Protein AF-A0A2V7NHZ0-F1 (afdb_monomer)

Nearest PDB structures (foldseek):
  8zx1-assembly1_B  TM=6.378E-01  e=4.940E-01  Escherichia coli
  3puy-assembly1_F  TM=7.159E-01  e=7.289E-01  Escherichia coli K-12

Radius of gyration: 28.15 Å; Cα contacts (8 Å, |Δi|>4): 51; chains: 1; bounding box: 55×54×92 Å

Mean predicted aligned error: 10.29 Å

Sequence (148 aa):
ADRAAPDYWLMPHRDVRRILPRLSLTLLLAWLVLYPILV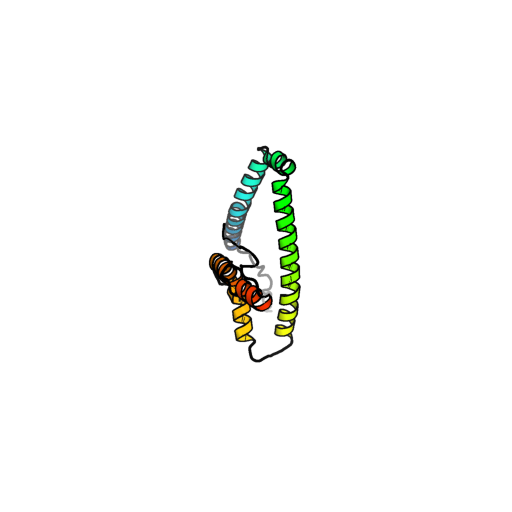AVADAARGDALGTFVSRTGEWAALWASVWVSLASVVLAAAIGVPLALLFEWLDFPGRKTLGSLVALPAVLPPFVGVIAFLFLYGESGFVARAVQAVFGLNRAPWRLQGA

Structure (mmCIF, N/CA/C/O backbone):
data_AF-A0A2V7NHZ0-F1
#
_entry.id   AF-A0A2V7NHZ0-F1
#
loop_
_atom_site.group_PDB
_atom_site.id
_atom_site.type_symbol
_atom_site.label_atom_id
_atom_site.label_alt_id
_atom_site.label_comp_id
_atom_site.label_asym_id
_atom_site.label_entity_id
_atom_site.label_seq_id
_atom_site.pdbx_PDB_ins_code
_atom_site.Cartn_x
_atom_site.Cartn_y
_atom_site.Cartn_z
_atom_site.occupancy
_atom_site.B_iso_or_equiv
_atom_site.auth_seq_id
_atom_site.auth_comp_id
_atom_site.auth_asym_id
_atom_site.auth_atom_id
_atom_site.pdbx_PDB_model_num
AT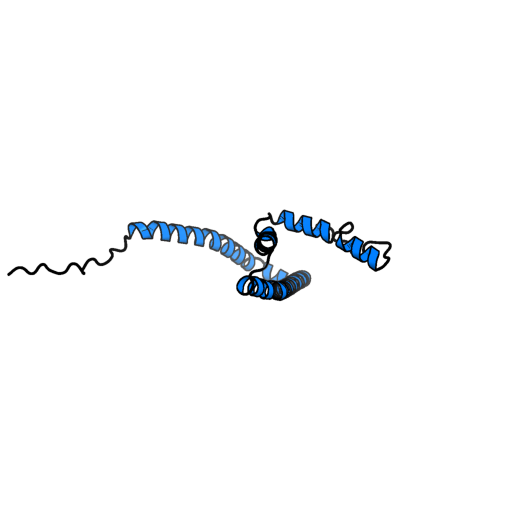OM 1 N N . ALA A 1 1 ? -31.938 32.971 -57.742 1.00 51.19 1 ALA A N 1
ATOM 2 C CA . ALA A 1 1 ? -31.276 31.656 -57.713 1.00 51.19 1 ALA A CA 1
ATOM 3 C C . ALA A 1 1 ? -30.079 31.797 -56.795 1.00 51.19 1 ALA A C 1
ATOM 5 O O . ALA A 1 1 ? -29.013 32.184 -57.242 1.00 51.19 1 ALA A O 1
ATOM 6 N N . ASP A 1 2 ? -30.321 31.613 -55.503 1.00 59.66 2 ASP A N 1
ATOM 7 C CA . ASP A 1 2 ? -29.324 31.774 -54.454 1.00 59.66 2 ASP A CA 1
ATOM 8 C C . ASP A 1 2 ? -29.420 30.520 -53.585 1.00 59.66 2 ASP A C 1
ATOM 10 O O . ASP A 1 2 ? -30.450 30.259 -52.961 1.00 59.66 2 ASP A O 1
ATOM 14 N N . ARG A 1 3 ? -28.420 29.647 -53.690 1.00 60.03 3 ARG A N 1
ATOM 15 C CA . ARG A 1 3 ? -28.269 28.472 -52.832 1.00 60.03 3 ARG A CA 1
ATOM 16 C C . ARG A 1 3 ? -26.802 28.393 -52.446 1.00 60.03 3 ARG A C 1
ATOM 18 O O . ARG A 1 3 ? -26.002 27.771 -53.140 1.00 60.03 3 ARG A O 1
ATOM 25 N N . ALA A 1 4 ? -26.486 29.070 -51.346 1.00 63.28 4 ALA A N 1
ATOM 26 C CA . ALA A 1 4 ? -25.259 28.884 -50.591 1.00 63.28 4 ALA A CA 1
ATOM 27 C C . ALA A 1 4 ? -25.046 27.386 -50.314 1.00 63.28 4 ALA A C 1
ATOM 29 O O . ALA A 1 4 ? -25.970 26.677 -49.900 1.00 63.28 4 ALA A O 1
ATOM 30 N N . ALA A 1 5 ? -23.843 26.898 -50.611 1.00 66.75 5 ALA A N 1
ATOM 31 C CA . ALA A 1 5 ? -23.453 25.521 -50.345 1.00 66.75 5 ALA A CA 1
ATOM 32 C C . ALA A 1 5 ? -23.341 25.289 -48.822 1.00 66.75 5 ALA A C 1
ATOM 34 O O . ALA A 1 5 ? -22.951 26.213 -48.112 1.00 66.75 5 ALA A O 1
ATOM 35 N N . PRO A 1 6 ? -23.679 24.099 -48.292 1.00 62.41 6 PRO A N 1
ATOM 36 C CA . PRO A 1 6 ? -23.777 23.906 -46.849 1.00 62.41 6 PRO A CA 1
ATOM 37 C C . PRO A 1 6 ? -22.408 23.588 -46.217 1.00 62.41 6 PRO A C 1
ATOM 39 O O . PRO A 1 6 ? -21.717 22.660 -46.642 1.00 62.41 6 PRO A O 1
ATOM 42 N N . ASP A 1 7 ? -22.063 24.323 -45.158 1.00 65.69 7 ASP A N 1
ATOM 43 C CA . ASP A 1 7 ? -20.788 24.291 -44.418 1.00 65.69 7 ASP A CA 1
ATOM 44 C C . ASP A 1 7 ? -20.597 23.055 -43.502 1.00 65.69 7 ASP A C 1
ATOM 46 O O . ASP A 1 7 ? -20.244 23.182 -42.331 1.00 65.69 7 ASP A O 1
ATOM 50 N N . TYR A 1 8 ? -20.814 21.827 -43.989 1.00 67.25 8 TYR A N 1
ATOM 51 C CA . TYR A 1 8 ? -20.533 20.601 -43.205 1.00 67.25 8 TYR A CA 1
ATOM 52 C C . TYR A 1 8 ? -19.179 19.941 -43.527 1.00 67.25 8 TYR A C 1
ATOM 54 O O . TYR A 1 8 ? -18.826 18.932 -42.921 1.00 67.25 8 TYR A O 1
ATOM 62 N N . TRP A 1 9 ? -18.394 20.501 -44.454 1.00 58.06 9 TRP A N 1
ATOM 63 C CA . TRP A 1 9 ? -17.092 19.955 -44.876 1.00 58.06 9 TRP A CA 1
ATOM 64 C C . TRP A 1 9 ? -15.893 20.412 -44.033 1.00 58.06 9 TRP A C 1
ATOM 66 O O . TRP A 1 9 ? -14.744 20.195 -44.419 1.00 58.06 9 TRP A O 1
ATOM 76 N N . LEU A 1 10 ? -16.122 20.987 -42.851 1.00 62.09 10 LEU A N 1
ATOM 77 C CA . LEU A 1 10 ? -15.061 21.207 -41.869 1.00 62.09 10 LEU A CA 1
ATOM 78 C C . LEU A 1 10 ? -14.714 19.872 -41.197 1.00 62.09 10 LEU A C 1
ATOM 80 O O . LEU A 1 10 ? -15.077 19.606 -40.052 1.00 62.09 10 LEU A O 1
ATOM 84 N N . MET A 1 11 ? -14.008 19.003 -41.927 1.00 63.44 11 MET A N 1
ATOM 85 C CA . MET A 1 11 ? -13.299 17.890 -41.307 1.00 63.44 11 MET A CA 1
ATOM 86 C C . MET A 1 11 ? -12.382 18.468 -40.221 1.00 63.44 11 MET A C 1
ATOM 88 O O . MET A 1 11 ? -11.645 19.417 -40.496 1.00 63.44 11 MET A O 1
ATOM 92 N N . PRO A 1 12 ? -12.385 17.924 -38.993 1.00 62.84 12 PRO A N 1
ATOM 93 C CA . PRO A 1 12 ? -11.465 18.370 -37.967 1.00 62.84 12 PRO A CA 1
ATOM 94 C C . PRO A 1 12 ? -10.056 18.013 -38.439 1.00 62.84 12 PRO A C 1
ATOM 96 O O . PRO A 1 12 ? -9.641 16.854 -38.367 1.00 62.84 12 PRO A O 1
ATOM 99 N N . HIS A 1 13 ? -9.318 19.000 -38.949 1.00 62.31 13 HIS A N 1
ATOM 100 C CA . HIS A 1 13 ? -7.885 18.879 -39.147 1.00 62.31 13 HIS A CA 1
ATOM 101 C C . HIS A 1 13 ? -7.296 18.550 -37.777 1.00 62.31 13 HIS A C 1
ATOM 103 O O . HIS A 1 13 ? -7.193 19.405 -36.900 1.00 62.31 13 HIS A O 1
ATOM 109 N N . ARG A 1 14 ? -6.998 17.267 -37.542 1.00 63.69 14 ARG A N 1
ATOM 110 C CA . ARG A 1 14 ? -6.273 16.836 -36.351 1.00 63.69 14 ARG A CA 1
ATOM 111 C C . ARG A 1 14 ? -4.936 17.555 -36.402 1.00 63.69 14 ARG A C 1
ATOM 113 O O . ARG A 1 14 ? -4.067 17.161 -37.172 1.00 63.69 14 ARG A O 1
ATOM 120 N N . ASP A 1 15 ? -4.809 18.628 -35.628 1.00 68.12 15 ASP A N 1
ATOM 121 C CA . ASP A 1 15 ? -3.599 19.432 -35.514 1.00 68.12 15 ASP A CA 1
ATOM 122 C C . ASP A 1 15 ? -2.424 18.524 -35.122 1.00 68.12 15 ASP A C 1
ATOM 124 O O . ASP A 1 15 ? -2.169 18.279 -33.941 1.00 68.12 15 ASP A O 1
ATOM 128 N N . VAL A 1 16 ? -1.687 18.018 -36.115 1.00 66.75 16 VAL A N 1
ATOM 129 C CA . VAL A 1 16 ? -0.516 17.137 -35.943 1.00 66.75 16 VAL A CA 1
ATOM 130 C C . VAL A 1 16 ? 0.498 17.775 -34.985 1.00 66.75 16 VAL A C 1
ATOM 132 O O . VAL A 1 16 ? 1.103 17.105 -34.149 1.00 66.75 16 VAL A O 1
ATOM 135 N N . ARG A 1 17 ? 0.580 19.110 -35.009 1.00 70.00 17 ARG A N 1
ATOM 136 C CA . ARG A 1 17 ? 1.405 19.941 -34.126 1.00 70.00 17 ARG A CA 1
ATOM 137 C C . ARG A 1 17 ? 1.025 19.857 -32.637 1.00 70.00 17 ARG A C 1
ATOM 139 O O . ARG A 1 17 ? 1.881 20.087 -31.791 1.00 70.00 17 ARG A O 1
ATOM 146 N N . ARG A 1 18 ? -0.221 19.501 -32.293 1.00 72.50 18 ARG A N 1
ATOM 147 C CA . ARG A 1 18 ? -0.672 19.263 -30.903 1.00 72.50 18 ARG A CA 1
ATOM 148 C C . ARG A 1 18 ? -0.480 17.813 -30.450 1.00 72.50 18 ARG A C 1
ATOM 150 O O . ARG A 1 18 ? -0.453 17.552 -29.249 1.00 72.50 18 ARG A O 1
ATOM 157 N N . ILE A 1 19 ? -0.343 16.875 -31.387 1.00 78.88 19 ILE A N 1
ATOM 158 C CA . ILE A 1 19 ? -0.158 15.442 -31.108 1.00 78.88 19 ILE A CA 1
ATOM 159 C C . ILE A 1 19 ? 1.320 15.132 -30.835 1.00 78.88 19 ILE A C 1
ATOM 161 O O . ILE A 1 19 ? 1.626 14.348 -29.940 1.00 78.88 19 ILE A O 1
ATOM 165 N N . LEU A 1 20 ? 2.232 15.811 -31.536 1.00 84.44 20 LEU A N 1
ATOM 166 C CA . LEU A 1 20 ? 3.679 15.641 -31.394 1.00 84.44 20 LEU A CA 1
ATOM 167 C C . LEU A 1 20 ? 4.207 15.771 -29.945 1.00 84.44 20 LEU A C 1
ATOM 169 O O . LEU A 1 20 ? 4.893 14.850 -29.504 1.00 84.44 20 LEU A O 1
ATOM 173 N N . PRO A 1 21 ? 3.870 16.825 -29.166 1.00 88.31 21 PRO A N 1
ATOM 174 C CA . PRO A 1 21 ? 4.350 16.951 -27.786 1.00 88.31 21 PRO A CA 1
ATOM 175 C C . PRO A 1 21 ? 3.726 15.924 -26.831 1.00 88.31 21 PRO A C 1
ATOM 177 O O . PRO A 1 21 ? 4.330 15.556 -25.829 1.00 88.31 21 PRO A O 1
ATOM 180 N N . ARG A 1 22 ? 2.509 15.448 -27.124 1.00 88.56 22 ARG A N 1
ATOM 181 C CA . ARG A 1 22 ? 1.853 14.408 -26.319 1.00 88.56 22 ARG A CA 1
ATOM 182 C C . ARG A 1 22 ? 2.531 13.064 -26.534 1.00 88.56 22 ARG A C 1
ATOM 184 O O . ARG A 1 22 ? 2.830 12.385 -25.562 1.00 88.56 22 ARG A O 1
ATOM 191 N N . LEU A 1 23 ? 2.817 12.723 -27.791 1.00 91.38 23 LEU A N 1
ATOM 192 C CA . LEU A 1 23 ? 3.530 11.498 -28.143 1.00 91.38 23 LEU A CA 1
ATOM 193 C C . LEU A 1 23 ? 4.943 11.481 -27.562 1.00 91.38 23 LEU A C 1
ATOM 195 O O . LEU A 1 23 ? 5.331 10.485 -26.952 1.00 91.38 23 LEU A O 1
ATOM 199 N N . SER A 1 24 ? 5.690 12.581 -27.691 1.00 91.94 24 SER A N 1
ATOM 200 C CA . SER A 1 24 ? 7.035 12.670 -27.118 1.00 91.94 24 SER A CA 1
ATOM 201 C C . SER A 1 24 ? 7.015 12.544 -25.596 1.00 91.94 24 SER A C 1
ATOM 203 O O . SER A 1 24 ? 7.813 11.787 -25.050 1.00 91.94 24 SER A O 1
ATOM 205 N N . LEU A 1 25 ? 6.065 13.194 -24.912 1.00 93.81 25 LEU A N 1
ATOM 206 C CA . LEU A 1 25 ? 5.888 13.047 -23.468 1.00 93.81 25 LEU A CA 1
ATOM 207 C C . LEU A 1 25 ? 5.543 11.602 -23.083 1.00 93.81 25 LEU A C 1
ATOM 209 O O . LEU A 1 25 ? 6.147 11.062 -22.162 1.00 93.81 25 LEU A O 1
ATOM 213 N N . THR A 1 26 ? 4.617 10.947 -23.790 1.00 94.25 26 THR A N 1
ATOM 214 C CA . THR A 1 26 ? 4.268 9.546 -23.501 1.00 94.25 26 THR A CA 1
ATOM 215 C C . THR A 1 26 ? 5.435 8.593 -23.735 1.00 94.25 26 THR A C 1
ATOM 217 O O . THR A 1 26 ? 5.640 7.691 -22.930 1.00 94.25 26 THR A O 1
ATOM 220 N N . LEU A 1 27 ? 6.230 8.808 -24.786 1.00 95.75 27 LEU A N 1
ATOM 221 C CA . LEU A 1 27 ? 7.429 8.017 -25.068 1.00 95.75 27 LEU A CA 1
ATOM 222 C C . LEU A 1 27 ? 8.505 8.240 -24.008 1.00 95.75 27 LEU A C 1
ATOM 224 O O . LEU A 1 27 ? 9.130 7.278 -23.579 1.00 95.75 27 LEU A O 1
ATOM 228 N N . LEU A 1 28 ? 8.687 9.480 -23.550 1.00 96.12 28 LEU A N 1
ATOM 229 C CA . LEU A 1 28 ? 9.619 9.809 -22.476 1.00 96.12 28 LEU A CA 1
ATOM 230 C C . LEU A 1 28 ? 9.210 9.139 -21.159 1.00 96.12 28 LEU A C 1
ATOM 232 O O . LEU A 1 28 ? 10.051 8.531 -20.507 1.00 96.12 28 LEU A O 1
ATOM 236 N N . LEU A 1 29 ? 7.928 9.214 -20.785 1.00 96.12 29 LEU A N 1
ATOM 237 C CA . LEU A 1 29 ? 7.401 8.562 -19.580 1.00 96.12 29 LEU A CA 1
ATOM 238 C C . LEU A 1 29 ? 7.508 7.038 -19.674 1.00 96.12 29 LEU A C 1
ATOM 240 O O . LEU A 1 29 ? 7.943 6.392 -18.724 1.00 96.12 29 LEU A O 1
ATOM 244 N N . ALA A 1 30 ? 7.152 6.468 -20.827 1.00 96.44 30 ALA A N 1
ATOM 245 C CA . ALA A 1 30 ? 7.296 5.041 -21.070 1.00 96.44 30 ALA A CA 1
ATOM 246 C C . ALA A 1 30 ? 8.765 4.622 -20.974 1.00 96.44 30 ALA A C 1
ATOM 248 O O . ALA A 1 30 ? 9.072 3.676 -20.263 1.00 96.44 30 ALA A O 1
ATOM 249 N N . TRP A 1 31 ? 9.682 5.346 -21.616 1.00 96.88 31 TRP A N 1
ATOM 250 C CA . TRP A 1 31 ? 11.113 5.070 -21.532 1.00 96.88 31 TRP A CA 1
ATOM 251 C C . TRP A 1 31 ? 11.631 5.165 -20.092 1.00 96.88 31 TRP A C 1
ATOM 253 O O . TRP A 1 31 ? 12.327 4.258 -19.649 1.00 96.88 31 TRP A O 1
ATOM 263 N N . LEU A 1 32 ? 11.232 6.193 -19.337 1.00 96.88 32 LEU A N 1
ATOM 264 C CA . LEU A 1 32 ? 11.636 6.386 -17.942 1.00 96.88 32 LEU A CA 1
ATOM 265 C C . LEU A 1 32 ? 11.231 5.209 -17.041 1.00 96.88 32 LEU A C 1
ATOM 267 O O . LEU A 1 32 ? 11.982 4.848 -16.139 1.00 96.88 32 LEU A O 1
ATOM 271 N N . VAL A 1 33 ? 10.062 4.607 -17.283 1.00 96.56 33 VAL A N 1
ATOM 272 C CA . VAL A 1 33 ? 9.563 3.458 -16.509 1.00 96.56 33 VAL A CA 1
ATOM 273 C C . VAL A 1 33 ? 10.117 2.135 -17.038 1.00 96.56 33 VAL A C 1
ATOM 275 O O . VAL A 1 33 ? 10.571 1.301 -16.260 1.00 96.56 33 VAL A O 1
ATOM 278 N N . LEU A 1 34 ? 10.101 1.923 -18.355 1.00 96.75 34 LEU A N 1
ATOM 279 C CA . LEU A 1 34 ? 10.493 0.651 -18.962 1.00 96.75 34 LEU A CA 1
ATOM 280 C C . LEU A 1 34 ? 12.005 0.435 -18.912 1.00 96.75 34 LEU A C 1
ATOM 282 O O . LEU A 1 34 ? 12.433 -0.693 -18.699 1.00 96.75 34 LEU A O 1
ATOM 286 N N . TYR A 1 35 ? 12.819 1.478 -19.090 1.00 96.06 35 TYR A N 1
ATOM 287 C CA . TYR A 1 35 ? 14.277 1.351 -19.092 1.00 96.06 35 TYR A CA 1
ATOM 288 C C . TYR A 1 35 ? 14.833 0.686 -17.817 1.00 96.06 35 TYR A C 1
ATOM 290 O O . TYR A 1 35 ? 15.505 -0.338 -17.954 1.00 96.06 35 TYR A O 1
ATOM 298 N N . PRO A 1 36 ? 14.547 1.162 -16.585 1.00 96.69 36 PRO A N 1
ATOM 299 C CA . PRO A 1 36 ? 15.062 0.520 -15.375 1.00 96.69 36 PRO A CA 1
ATOM 300 C C . PRO A 1 36 ? 14.513 -0.898 -15.176 1.00 96.69 36 PRO A C 1
ATOM 302 O O . PRO A 1 36 ? 15.249 -1.765 -14.711 1.00 96.69 36 PRO A O 1
ATOM 305 N N . ILE A 1 37 ? 13.261 -1.166 -15.571 1.00 95.56 37 ILE A N 1
ATOM 306 C CA . ILE A 1 37 ? 12.675 -2.515 -15.511 1.00 95.56 37 ILE A CA 1
ATOM 307 C C . ILE A 1 37 ? 13.439 -3.463 -16.440 1.00 95.56 37 ILE A C 1
ATOM 309 O O . ILE A 1 37 ? 13.823 -4.554 -16.027 1.00 95.56 37 ILE A O 1
ATOM 313 N N . LEU A 1 38 ? 13.702 -3.042 -17.679 1.00 96.00 38 LEU A N 1
ATOM 314 C CA . LEU A 1 38 ? 14.456 -3.836 -18.648 1.00 96.00 38 LEU A CA 1
ATOM 315 C C . LEU A 1 38 ? 15.892 -4.076 -18.183 1.00 96.00 38 LEU A C 1
ATOM 317 O O . LEU A 1 38 ? 16.389 -5.189 -18.328 1.00 96.00 38 LEU A O 1
ATOM 321 N N . VAL A 1 39 ? 16.546 -3.069 -17.594 1.00 94.38 39 VAL A N 1
ATOM 322 C CA . VAL A 1 39 ? 17.886 -3.222 -17.011 1.00 94.38 39 VAL A CA 1
ATOM 323 C C . VAL A 1 39 ? 17.866 -4.235 -15.867 1.00 94.38 39 VAL A C 1
ATOM 325 O O . VAL A 1 39 ? 18.687 -5.146 -15.878 1.00 94.38 39 VAL A O 1
ATOM 328 N N . ALA A 1 40 ? 16.913 -4.136 -14.936 1.00 92.56 40 ALA A N 1
ATOM 329 C CA . ALA A 1 40 ? 16.786 -5.066 -13.813 1.00 92.56 40 ALA A CA 1
ATOM 330 C C . ALA A 1 40 ? 16.527 -6.510 -14.276 1.00 92.56 40 ALA A C 1
ATOM 332 O O . ALA A 1 40 ? 17.157 -7.443 -13.784 1.00 92.56 40 ALA A O 1
ATOM 333 N N . VAL A 1 41 ? 15.650 -6.705 -15.266 1.00 91.94 41 VAL A N 1
ATOM 334 C CA . VAL A 1 41 ? 15.374 -8.030 -15.846 1.00 91.94 41 VAL A CA 1
ATOM 335 C C . VAL A 1 41 ? 16.595 -8.574 -16.588 1.00 91.94 41 VAL A C 1
ATOM 337 O O . VAL A 1 41 ? 16.936 -9.744 -16.440 1.00 91.94 41 VAL A O 1
ATOM 340 N N . ALA A 1 42 ? 17.280 -7.739 -17.371 1.00 92.62 42 ALA A N 1
ATOM 341 C CA . ALA A 1 42 ? 18.476 -8.147 -18.099 1.00 92.62 42 ALA A CA 1
ATOM 342 C C . ALA A 1 42 ? 19.654 -8.460 -17.167 1.00 92.62 42 ALA A C 1
ATOM 344 O O . ALA A 1 42 ? 20.508 -9.266 -17.531 1.00 92.62 42 ALA A O 1
ATOM 345 N N . ASP A 1 43 ? 19.739 -7.808 -16.008 1.00 89.94 43 ASP A N 1
ATOM 346 C CA . ASP A 1 43 ? 20.723 -8.109 -14.968 1.00 89.94 43 ASP A CA 1
ATOM 347 C C . ASP A 1 43 ? 20.395 -9.440 -14.278 1.00 89.94 43 ASP A C 1
ATOM 349 O O . ASP A 1 43 ? 21.234 -10.338 -14.229 1.00 89.94 43 ASP A O 1
ATOM 353 N N . ALA A 1 44 ? 19.129 -9.637 -13.892 1.00 88.19 44 ALA A N 1
ATOM 354 C CA . ALA A 1 44 ? 18.650 -10.889 -13.310 1.00 88.19 44 ALA A CA 1
ATOM 355 C C . ALA A 1 44 ? 18.819 -12.102 -14.245 1.00 88.19 44 ALA A C 1
ATOM 357 O O . ALA A 1 44 ? 19.089 -13.201 -13.770 1.00 88.19 44 ALA A O 1
ATOM 358 N N . ALA A 1 45 ? 18.670 -11.909 -15.562 1.00 87.00 45 ALA A N 1
ATOM 359 C CA . ALA A 1 45 ? 18.827 -12.961 -16.567 1.00 87.00 45 ALA A CA 1
ATOM 360 C C . ALA A 1 45 ? 20.290 -13.254 -16.945 1.00 87.00 45 ALA A C 1
ATOM 362 O O . ALA A 1 45 ? 20.587 -14.353 -17.410 1.00 87.00 45 ALA A O 1
ATOM 363 N N . ARG A 1 46 ? 21.194 -12.273 -16.805 1.00 85.44 46 ARG A N 1
ATOM 364 C CA . ARG A 1 46 ? 22.636 -12.452 -17.064 1.00 85.44 46 ARG A CA 1
ATOM 365 C C . ARG A 1 46 ? 23.386 -12.987 -15.846 1.00 85.44 46 ARG A C 1
ATOM 367 O O . ARG A 1 46 ? 24.393 -13.667 -16.024 1.00 85.44 46 ARG A O 1
ATOM 374 N N . GLY A 1 47 ? 22.932 -12.660 -14.638 1.00 80.12 47 GLY A N 1
ATOM 375 C CA . GLY A 1 47 ? 23.439 -13.232 -13.394 1.00 80.12 47 GLY A CA 1
ATOM 376 C C . GLY A 1 47 ? 22.813 -14.589 -13.062 1.00 80.12 47 GLY A C 1
ATOM 377 O O . GLY A 1 47 ? 21.915 -15.067 -13.748 1.00 80.12 47 GLY A O 1
ATOM 378 N N . ASP A 1 48 ? 23.246 -15.187 -11.951 1.00 84.19 48 ASP A N 1
ATOM 379 C CA . ASP A 1 48 ? 22.647 -16.414 -11.396 1.00 84.19 48 ASP A CA 1
ATOM 380 C C . ASP A 1 48 ? 21.489 -16.113 -10.421 1.00 84.19 48 ASP A C 1
ATOM 382 O O . ASP A 1 48 ? 21.153 -16.914 -9.554 1.00 84.19 48 ASP A O 1
ATOM 386 N N . ALA A 1 49 ? 20.865 -14.933 -10.536 1.00 84.00 49 ALA A N 1
ATOM 387 C CA . ALA A 1 49 ? 19.849 -14.457 -9.594 1.00 84.00 49 ALA A CA 1
ATOM 388 C C . ALA A 1 49 ? 18.650 -15.419 -9.489 1.00 84.00 49 ALA A C 1
ATOM 390 O O . ALA A 1 49 ? 18.128 -15.665 -8.402 1.00 84.00 49 ALA A O 1
ATOM 391 N N . LEU A 1 50 ? 18.238 -16.004 -10.619 1.00 81.12 50 LEU A N 1
ATOM 392 C CA . LEU A 1 50 ? 17.160 -16.994 -10.667 1.00 81.12 50 LEU A CA 1
ATOM 393 C C . LEU A 1 50 ? 17.569 -18.320 -10.009 1.00 81.12 50 LEU A C 1
ATOM 395 O O . LEU A 1 50 ? 16.777 -18.898 -9.266 1.00 81.12 50 LEU A O 1
ATOM 399 N N . GLY A 1 51 ? 18.802 -18.784 -10.237 1.00 82.88 51 GLY A N 1
ATOM 400 C CA . GLY A 1 51 ? 19.334 -19.993 -9.606 1.00 82.88 51 GLY A CA 1
ATOM 401 C C . GLY A 1 51 ? 19.468 -19.832 -8.092 1.00 82.88 51 GLY A C 1
ATOM 402 O O . GLY A 1 51 ? 19.047 -20.706 -7.325 1.00 82.88 51 GLY A O 1
ATOM 403 N N . THR A 1 52 ? 19.952 -18.672 -7.639 1.00 84.38 52 THR A N 1
ATOM 404 C CA . THR A 1 52 ? 20.017 -18.329 -6.214 1.00 84.38 52 THR A CA 1
ATOM 405 C C . THR A 1 52 ? 18.630 -18.217 -5.587 1.00 84.38 52 THR A C 1
ATOM 407 O O . THR A 1 52 ? 18.425 -18.748 -4.499 1.00 84.38 52 THR A O 1
ATOM 410 N N . PHE A 1 53 ? 17.650 -17.636 -6.287 1.00 84.31 53 PHE A N 1
ATOM 411 C CA . PHE A 1 53 ? 16.281 -17.513 -5.778 1.00 84.31 53 PHE A CA 1
ATOM 412 C C . PHE A 1 53 ? 15.607 -18.869 -5.583 1.00 84.31 53 PHE A C 1
ATOM 414 O O . PHE A 1 53 ? 15.006 -19.145 -4.544 1.00 84.31 53 PHE A O 1
ATOM 421 N N . VAL A 1 54 ? 15.742 -19.760 -6.567 1.00 86.56 54 VAL A N 1
ATOM 422 C CA . VAL A 1 54 ? 15.134 -21.095 -6.505 1.00 86.56 54 VAL A CA 1
ATOM 423 C C . VAL A 1 54 ? 15.785 -21.959 -5.425 1.00 86.56 54 VAL A C 1
ATOM 425 O O . VAL A 1 54 ? 15.086 -22.707 -4.743 1.00 86.56 54 VAL A O 1
ATOM 428 N N . SER A 1 55 ? 17.103 -21.853 -5.244 1.00 87.75 55 SER A N 1
ATOM 429 C CA . SER A 1 55 ? 17.848 -22.672 -4.279 1.00 87.75 55 SER A CA 1
ATOM 430 C C . SER A 1 55 ? 17.738 -22.181 -2.831 1.00 87.75 55 SER A C 1
ATOM 432 O O . SER A 1 55 ? 17.939 -22.966 -1.900 1.00 87.75 55 SER A O 1
ATOM 434 N N . ARG A 1 56 ? 17.398 -20.906 -2.604 1.00 87.81 56 ARG A N 1
ATOM 435 C CA . ARG A 1 56 ? 17.388 -20.305 -1.268 1.00 87.81 56 ARG A CA 1
ATOM 436 C C . ARG A 1 56 ? 15.999 -20.343 -0.635 1.00 87.81 56 ARG A C 1
ATOM 438 O O . ARG A 1 56 ? 15.119 -19.537 -0.921 1.00 87.81 56 ARG A O 1
ATOM 445 N N . THR A 1 57 ? 15.822 -21.239 0.331 1.00 84.00 57 THR A N 1
ATOM 446 C CA . THR A 1 57 ? 14.565 -21.411 1.088 1.00 84.00 57 THR A CA 1
ATOM 447 C C . THR A 1 57 ? 14.075 -20.140 1.793 1.00 84.00 57 THR A C 1
ATOM 449 O O . THR A 1 57 ? 12.869 -19.950 1.943 1.00 84.00 57 THR A O 1
ATOM 452 N N . GLY A 1 58 ? 14.983 -19.241 2.191 1.00 87.25 58 GLY A N 1
ATOM 453 C CA . GLY A 1 58 ? 14.622 -17.954 2.795 1.00 87.25 58 GLY A CA 1
ATOM 454 C C . GLY A 1 58 ? 13.850 -17.019 1.854 1.00 87.25 58 GLY A C 1
ATOM 455 O O . GLY A 1 58 ? 12.970 -16.290 2.307 1.00 87.25 58 GLY A O 1
ATOM 456 N N . GLU A 1 59 ? 14.122 -17.071 0.549 1.00 89.50 59 GLU A N 1
ATOM 457 C CA . GLU A 1 59 ? 13.464 -16.214 -0.448 1.00 89.50 59 GLU A CA 1
ATOM 458 C C . GLU A 1 59 ? 12.028 -16.681 -0.704 1.00 89.50 59 GLU A C 1
ATOM 460 O O . GLU A 1 59 ? 11.102 -15.871 -0.753 1.00 89.50 59 GLU A O 1
ATOM 465 N N . TRP A 1 60 ? 11.811 -17.998 -0.707 1.00 91.81 60 TRP A N 1
ATOM 466 C CA . TRP A 1 60 ? 10.476 -18.598 -0.726 1.00 91.81 60 TRP A CA 1
ATOM 467 C C . TRP A 1 60 ? 9.649 -18.259 0.512 1.00 91.81 60 TRP A C 1
ATOM 469 O O . TRP A 1 60 ? 8.465 -17.945 0.389 1.00 91.81 60 TRP A O 1
ATOM 479 N N . ALA A 1 61 ? 10.258 -18.287 1.700 1.00 91.94 61 ALA A N 1
ATOM 480 C CA . ALA A 1 61 ? 9.570 -17.911 2.931 1.00 91.94 61 ALA A CA 1
ATOM 481 C C . ALA A 1 61 ? 9.121 -16.439 2.897 1.00 91.94 61 ALA A C 1
ATOM 483 O O . ALA A 1 61 ? 7.978 -16.133 3.241 1.00 91.94 61 ALA A O 1
ATOM 484 N N . ALA A 1 62 ? 9.985 -15.537 2.424 1.00 92.69 62 ALA A N 1
ATOM 485 C CA . ALA A 1 62 ? 9.661 -14.121 2.262 1.00 92.69 62 ALA A CA 1
ATOM 486 C C . ALA A 1 62 ? 8.582 -13.879 1.189 1.00 92.69 62 ALA A C 1
ATOM 488 O O . ALA A 1 62 ? 7.672 -13.071 1.401 1.00 92.69 62 ALA A O 1
ATOM 489 N N . LEU A 1 63 ? 8.647 -14.601 0.064 1.00 93.62 63 LEU A N 1
ATOM 490 C CA . LEU A 1 63 ? 7.638 -14.550 -0.995 1.00 93.62 63 LEU A CA 1
ATOM 491 C C . LEU A 1 63 ? 6.273 -14.988 -0.459 1.00 93.62 63 LEU A C 1
ATOM 493 O O . LEU A 1 63 ? 5.288 -14.269 -0.616 1.00 93.62 63 LEU A O 1
ATOM 497 N N . TRP A 1 64 ? 6.218 -16.139 0.214 1.00 95.38 64 TRP A N 1
ATOM 498 C CA 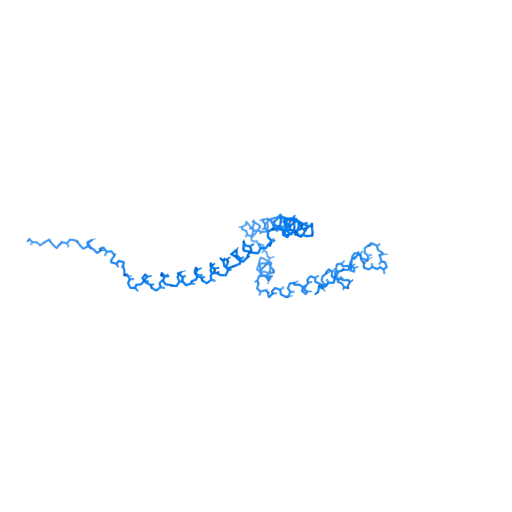. TRP A 1 64 ? 4.977 -16.664 0.771 1.00 95.38 64 TRP A CA 1
ATOM 499 C C . TRP A 1 64 ? 4.396 -15.746 1.845 1.00 95.38 64 TRP A C 1
ATOM 501 O O . TRP A 1 64 ? 3.199 -15.465 1.825 1.00 95.38 64 TRP A O 1
ATOM 511 N N . ALA A 1 65 ? 5.238 -15.215 2.737 1.00 95.06 65 ALA A N 1
ATOM 512 C CA . ALA A 1 65 ? 4.810 -14.239 3.732 1.00 95.06 65 ALA A CA 1
ATOM 513 C C . ALA A 1 65 ? 4.208 -12.991 3.068 1.00 95.06 65 ALA A C 1
ATOM 515 O O . ALA A 1 65 ? 3.151 -12.525 3.485 1.00 95.06 65 ALA A O 1
ATOM 516 N N . SER A 1 66 ? 4.827 -12.489 1.997 1.00 96.56 66 SER A N 1
ATOM 517 C CA . SER A 1 66 ? 4.350 -11.310 1.264 1.00 96.56 66 SER A CA 1
ATOM 518 C C . SER A 1 66 ? 3.018 -11.572 0.552 1.00 96.56 66 SER A C 1
ATOM 520 O O . SER A 1 66 ? 2.093 -10.766 0.659 1.00 96.56 66 SER A O 1
ATOM 522 N N . VAL A 1 67 ? 2.877 -12.722 -0.117 1.00 97.06 67 VAL A N 1
ATOM 523 C CA . VAL A 1 67 ? 1.616 -13.145 -0.752 1.00 97.06 67 VAL A CA 1
ATOM 524 C C . VAL A 1 67 ? 0.516 -13.281 0.298 1.00 97.06 67 VAL A C 1
ATOM 526 O O . VAL A 1 67 ? -0.550 -12.687 0.144 1.00 97.06 67 VAL A O 1
ATOM 529 N N . TRP A 1 68 ? 0.786 -13.983 1.398 1.00 97.69 68 TRP A N 1
ATOM 530 C CA . TRP A 1 68 ? -0.176 -14.177 2.477 1.00 97.69 68 TRP A CA 1
ATOM 531 C C . TRP A 1 68 ? -0.621 -12.854 3.108 1.00 97.69 68 TRP A C 1
ATOM 533 O O . TRP A 1 68 ? -1.819 -12.597 3.226 1.00 97.69 68 TRP A O 1
ATOM 543 N N . VAL A 1 69 ? 0.329 -11.985 3.465 1.00 96.94 69 VAL A N 1
ATOM 544 C CA . VAL A 1 69 ? 0.040 -10.672 4.059 1.00 96.94 69 VAL A CA 1
ATOM 545 C C . VAL A 1 69 ? -0.737 -9.791 3.086 1.00 96.94 69 VAL A C 1
ATOM 547 O O . VAL A 1 69 ? -1.682 -9.127 3.511 1.00 96.94 69 VAL A O 1
ATOM 550 N N . SER A 1 70 ? -0.402 -9.796 1.792 1.00 97.62 70 SER A N 1
ATOM 551 C CA . SER A 1 70 ? -1.136 -9.010 0.792 1.00 97.62 70 SER A CA 1
ATOM 552 C C . SER A 1 70 ? -2.583 -9.485 0.644 1.00 97.62 70 SER A C 1
ATOM 554 O O . SER A 1 70 ? -3.498 -8.664 0.684 1.00 97.62 70 SER A O 1
ATOM 556 N N . LEU A 1 71 ? -2.815 -10.801 0.577 1.00 98.06 71 LEU A N 1
ATOM 557 C CA . LEU A 1 71 ? -4.156 -11.369 0.463 1.00 98.06 71 LEU A CA 1
ATOM 558 C C . LEU A 1 71 ? -4.985 -11.087 1.719 1.00 98.06 71 LEU A C 1
ATOM 560 O O . LEU A 1 71 ? -6.108 -10.597 1.616 1.00 98.06 71 LEU A O 1
ATOM 564 N N . ALA A 1 72 ? -4.414 -11.331 2.902 1.00 97.75 72 ALA A N 1
ATOM 565 C CA . ALA A 1 72 ? -5.059 -11.016 4.171 1.00 97.75 72 ALA A CA 1
ATOM 566 C C . ALA A 1 72 ? -5.397 -9.521 4.272 1.00 97.75 72 ALA A C 1
ATOM 568 O O . ALA A 1 72 ? -6.504 -9.168 4.675 1.00 97.75 72 ALA A O 1
ATOM 569 N N . SER A 1 73 ? -4.487 -8.641 3.842 1.00 97.12 73 SER A N 1
ATOM 570 C CA . SER A 1 73 ? -4.716 -7.192 3.844 1.00 97.12 73 SER A CA 1
ATOM 571 C C . SER A 1 73 ? -5.855 -6.794 2.909 1.00 97.12 73 SER A C 1
ATOM 573 O O . SER A 1 73 ? -6.711 -6.016 3.314 1.00 97.12 73 SER A O 1
ATOM 575 N N . VAL A 1 74 ? -5.915 -7.346 1.692 1.00 97.69 74 VAL A N 1
ATOM 576 C CA . VAL A 1 74 ? -7.005 -7.072 0.739 1.00 97.69 74 VAL A CA 1
ATOM 577 C C . VAL A 1 74 ? -8.343 -7.553 1.290 1.00 97.69 74 VAL A C 1
ATOM 579 O O . VAL A 1 74 ? -9.320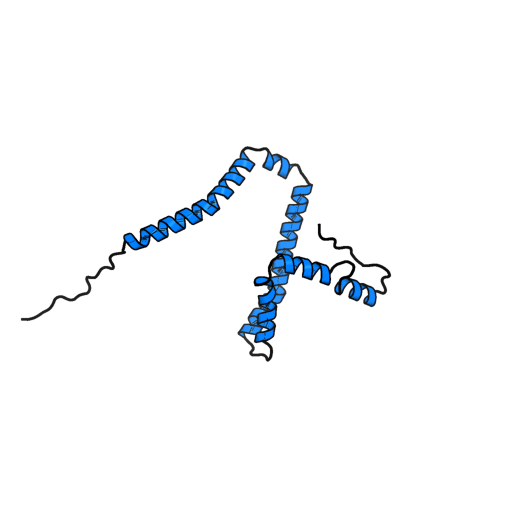 -6.811 1.235 1.00 97.69 74 VAL A O 1
ATOM 582 N N . VAL A 1 75 ? -8.396 -8.760 1.859 1.00 98.31 75 VAL A N 1
ATOM 583 C CA . VAL A 1 75 ? -9.628 -9.312 2.438 1.00 98.31 75 VAL A CA 1
ATOM 584 C C . VAL A 1 75 ? -10.107 -8.466 3.616 1.00 98.31 75 VAL A C 1
ATOM 586 O O . VAL A 1 75 ? -11.277 -8.097 3.654 1.00 98.31 75 VAL A O 1
ATOM 589 N N . LEU A 1 76 ? -9.221 -8.106 4.548 1.00 97.75 76 LEU A N 1
ATOM 590 C CA . LEU A 1 76 ? -9.571 -7.260 5.694 1.00 97.75 76 LEU A CA 1
ATOM 591 C C . LEU A 1 76 ? -9.979 -5.845 5.258 1.00 97.75 76 LEU A C 1
ATOM 593 O O . LEU A 1 76 ? -10.974 -5.311 5.747 1.00 97.75 76 LEU A O 1
ATOM 597 N N . ALA A 1 77 ? -9.254 -5.254 4.305 1.00 96.56 77 ALA A N 1
ATOM 598 C CA . ALA A 1 77 ? -9.585 -3.947 3.750 1.00 96.56 77 ALA A CA 1
ATOM 599 C C . ALA A 1 77 ? -10.938 -3.967 3.032 1.00 96.56 77 ALA A C 1
ATOM 601 O O . ALA A 1 77 ? -11.718 -3.039 3.205 1.00 96.56 77 ALA A O 1
ATOM 602 N N . ALA A 1 78 ? -11.255 -5.020 2.276 1.00 97.50 78 ALA A N 1
ATOM 603 C CA . ALA A 1 78 ? -12.556 -5.174 1.634 1.00 97.50 78 ALA A CA 1
ATOM 604 C C . ALA A 1 78 ? -13.670 -5.398 2.666 1.00 97.50 78 ALA A C 1
ATOM 606 O O . ALA A 1 78 ? -14.715 -4.757 2.584 1.00 97.50 78 ALA A O 1
ATOM 607 N N . ALA A 1 79 ? -13.432 -6.243 3.672 1.00 97.94 79 ALA A N 1
ATOM 608 C CA . ALA A 1 79 ? -14.398 -6.540 4.726 1.00 97.94 79 ALA A CA 1
ATOM 609 C C . ALA A 1 79 ? -14.808 -5.296 5.529 1.00 97.94 79 ALA A C 1
ATOM 611 O O . ALA A 1 79 ? -15.945 -5.219 5.976 1.00 97.94 79 ALA A O 1
ATOM 612 N N . ILE A 1 80 ? -13.911 -4.319 5.697 1.00 95.94 80 ILE A N 1
ATOM 613 C CA . ILE A 1 80 ? -14.203 -3.058 6.399 1.00 95.94 80 ILE A CA 1
ATOM 614 C C . ILE A 1 80 ? -14.623 -1.957 5.413 1.00 95.94 80 ILE A C 1
ATOM 616 O O . ILE A 1 80 ? -15.603 -1.247 5.632 1.00 95.94 80 ILE A O 1
ATOM 620 N N . GLY A 1 81 ? -13.887 -1.812 4.313 1.00 95.06 81 GLY A N 1
ATOM 621 C CA . GLY A 1 81 ? -14.030 -0.727 3.348 1.00 95.06 81 GLY A CA 1
ATOM 622 C C . GLY A 1 81 ? -15.270 -0.840 2.470 1.00 95.06 81 GLY A C 1
ATOM 623 O O . GLY A 1 81 ? -15.893 0.181 2.200 1.00 95.06 81 GLY A O 1
ATOM 624 N N . VAL A 1 82 ? -15.676 -2.048 2.062 1.00 96.31 82 VAL A N 1
ATOM 625 C CA . VAL A 1 82 ? -1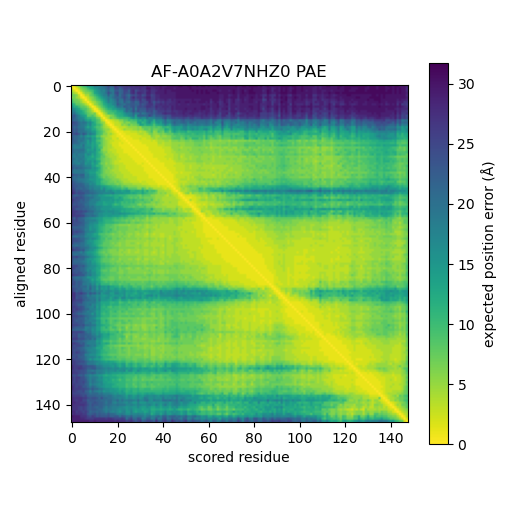6.889 -2.232 1.245 1.00 96.31 82 VAL A CA 1
ATOM 626 C C . VAL A 1 82 ? -18.146 -1.864 2.038 1.00 96.31 82 VAL A C 1
ATOM 628 O O . VAL A 1 82 ? -18.908 -1.033 1.544 1.00 96.31 82 VAL A O 1
ATOM 631 N N . PRO A 1 83 ? -18.368 -2.365 3.273 1.00 94.00 83 PRO A N 1
ATOM 632 C CA . PRO A 1 83 ? -19.495 -1.907 4.082 1.00 94.00 83 PRO A CA 1
ATOM 633 C C . PRO A 1 83 ? -19.464 -0.406 4.348 1.00 94.00 83 PRO A C 1
ATOM 635 O O . PRO A 1 83 ? -20.508 0.236 4.312 1.00 94.00 83 PRO A O 1
ATOM 638 N N . LEU A 1 84 ? -18.279 0.172 4.574 1.00 92.12 84 LEU A N 1
ATOM 639 C CA . LEU A 1 84 ? -18.151 1.608 4.793 1.00 92.12 84 LEU A CA 1
ATOM 640 C C . LEU A 1 84 ? -18.507 2.412 3.536 1.00 92.12 84 LEU A C 1
ATOM 642 O O . LEU A 1 84 ? -19.226 3.399 3.634 1.00 92.12 84 LEU A O 1
ATOM 646 N N . ALA A 1 85 ? -18.068 1.976 2.355 1.00 93.19 85 ALA A N 1
ATOM 647 C CA . ALA A 1 85 ? -18.425 2.604 1.087 1.00 93.19 85 ALA A CA 1
ATOM 648 C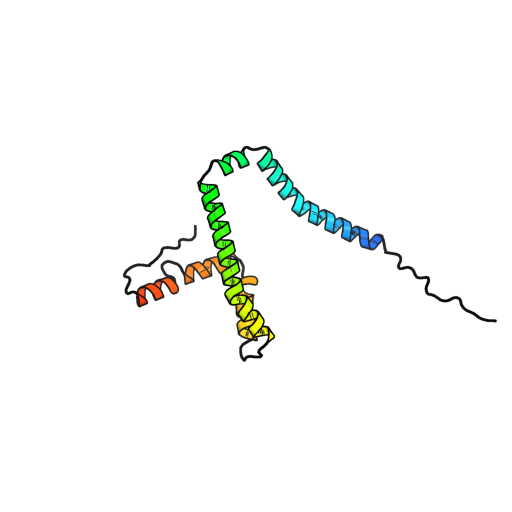 C . ALA A 1 85 ? -19.938 2.541 0.835 1.00 93.19 85 ALA A C 1
ATOM 650 O O . ALA A 1 85 ? -20.537 3.547 0.463 1.00 93.19 85 ALA A O 1
ATOM 651 N N . LEU A 1 86 ? -20.572 1.397 1.115 1.00 93.75 86 LEU A N 1
ATOM 652 C CA . LEU A 1 86 ? -22.027 1.258 1.040 1.00 93.75 86 LEU A CA 1
ATOM 653 C C . LEU A 1 86 ? -22.734 2.147 2.071 1.00 93.75 86 LEU A C 1
ATOM 655 O O . LEU A 1 86 ? -23.710 2.806 1.739 1.00 93.75 86 LEU A O 1
ATOM 659 N N . LEU A 1 87 ? -22.230 2.241 3.302 1.00 91.81 87 LEU A N 1
ATOM 660 C CA . LEU A 1 87 ? -22.802 3.126 4.317 1.00 91.81 87 LEU A CA 1
ATOM 661 C C . LEU A 1 87 ? -22.750 4.595 3.877 1.00 91.81 87 LEU A C 1
ATOM 663 O O . LEU A 1 87 ? -23.729 5.318 4.036 1.00 91.81 87 LEU A O 1
ATOM 667 N N . PHE A 1 88 ? -21.625 5.028 3.303 1.00 90.69 88 PHE A N 1
ATOM 668 C CA . PHE A 1 88 ? -21.480 6.374 2.752 1.00 90.69 88 PHE A CA 1
ATOM 669 C C . PHE A 1 88 ? -22.360 6.594 1.521 1.00 90.69 88 PHE A C 1
ATOM 671 O O . PHE A 1 88 ? -22.794 7.712 1.290 1.00 90.69 88 PHE A O 1
ATOM 678 N N . GLU A 1 89 ? -22.630 5.587 0.706 1.00 91.94 89 GLU A N 1
ATOM 679 C CA . GLU A 1 89 ? -23.481 5.794 -0.466 1.00 91.94 89 GLU A CA 1
ATOM 680 C C . GLU A 1 89 ? -24.975 5.828 -0.089 1.00 91.94 89 GLU A C 1
ATOM 682 O O . GLU A 1 89 ? -25.737 6.600 -0.661 1.00 91.94 89 GLU A O 1
ATOM 687 N N . TRP A 1 90 ? -25.400 5.048 0.911 1.00 89.12 90 TRP A N 1
ATOM 688 C CA . TRP A 1 90 ? -26.825 4.813 1.178 1.00 89.12 90 TRP A CA 1
ATOM 689 C C . TRP A 1 90 ? -27.393 5.622 2.355 1.00 89.12 90 TRP A C 1
ATOM 691 O O . TRP A 1 90 ? -28.609 5.789 2.428 1.00 89.12 90 TRP A O 1
ATOM 701 N N . LEU A 1 91 ? -26.566 6.097 3.297 1.00 87.56 91 LEU A N 1
ATOM 702 C CA . LEU A 1 91 ? -27.029 6.822 4.486 1.00 87.56 91 LEU A CA 1
ATOM 703 C C . LEU A 1 91 ? -26.360 8.194 4.634 1.00 87.56 91 LEU A C 1
ATOM 705 O O . LEU A 1 91 ? -25.134 8.325 4.631 1.00 87.56 91 LEU A O 1
ATOM 709 N N . ASP A 1 92 ? -27.180 9.204 4.918 1.00 82.38 92 ASP A N 1
ATOM 710 C CA . ASP A 1 92 ? -26.720 10.481 5.455 1.00 82.38 92 ASP A CA 1
ATOM 711 C C . ASP A 1 92 ? -26.754 10.437 6.985 1.00 82.38 92 ASP A C 1
ATOM 713 O O . ASP A 1 92 ? -27.813 10.490 7.609 1.00 82.38 92 ASP A O 1
ATOM 717 N N . PHE A 1 93 ? -25.576 10.317 7.603 1.00 88.31 93 PHE A N 1
ATOM 718 C CA . PHE A 1 93 ? -25.421 10.269 9.057 1.00 88.31 93 PHE A CA 1
ATOM 719 C C . PHE A 1 93 ? -24.616 11.468 9.592 1.00 88.31 93 PHE A C 1
ATOM 721 O O . PHE A 1 93 ? -23.661 11.931 8.948 1.00 88.31 93 PHE A O 1
ATOM 728 N N . PRO A 1 94 ? -24.951 11.976 10.795 1.00 81.81 94 PRO A N 1
ATOM 729 C CA . PRO A 1 94 ? -24.185 13.037 11.438 1.00 81.81 94 PRO A CA 1
ATOM 730 C C . PRO A 1 94 ? -22.791 12.503 11.805 1.00 81.81 94 PRO A C 1
ATOM 732 O O . PRO A 1 94 ? -22.650 11.641 12.666 1.00 81.81 94 PRO A O 1
ATOM 735 N N . GLY A 1 95 ? -21.751 12.982 11.115 1.00 88.25 95 GLY A N 1
ATOM 736 C CA . GLY A 1 95 ? -20.366 12.501 11.271 1.00 88.25 95 GLY A CA 1
ATOM 737 C C . GLY A 1 95 ? -19.702 12.008 9.981 1.00 88.25 95 GLY A C 1
ATOM 738 O O . GLY A 1 95 ? -18.507 11.723 9.975 1.00 88.25 95 GLY A O 1
ATOM 739 N N . ARG A 1 96 ? -20.422 11.977 8.853 1.00 89.56 96 ARG A N 1
ATOM 740 C CA . ARG A 1 96 ? -19.872 11.596 7.539 1.00 89.56 96 ARG A CA 1
ATOM 741 C C . ARG A 1 96 ? -18.579 12.339 7.176 1.00 89.56 96 ARG A C 1
ATOM 743 O O . ARG A 1 96 ? -17.616 11.727 6.723 1.00 89.56 96 ARG A O 1
ATOM 750 N N . LYS A 1 97 ? -18.537 13.660 7.400 1.00 89.81 97 LYS A N 1
ATOM 751 C CA . LYS A 1 97 ? -17.370 14.500 7.068 1.00 89.81 97 LYS A CA 1
ATOM 752 C C . LYS A 1 97 ? -16.149 14.162 7.923 1.00 89.81 97 LYS A C 1
ATOM 754 O O . LYS A 1 97 ? -15.047 14.085 7.394 1.00 89.81 97 LYS A O 1
ATOM 759 N N . THR A 1 98 ? -16.331 13.962 9.228 1.00 93.12 98 THR A N 1
ATOM 760 C CA . THR A 1 98 ? -15.222 13.629 10.133 1.00 93.12 98 THR A CA 1
ATOM 761 C C . THR A 1 98 ? -14.692 12.230 9.845 1.00 93.12 98 THR A C 1
ATOM 763 O O . THR A 1 98 ? -13.485 12.063 9.697 1.00 93.12 98 THR A O 1
ATOM 766 N N . LEU A 1 99 ? -15.582 11.249 9.675 1.00 92.50 99 LEU A N 1
ATOM 767 C CA . LEU A 1 99 ? -15.208 9.877 9.336 1.00 92.50 99 LEU A CA 1
ATOM 768 C C . LEU A 1 99 ? -14.505 9.804 7.971 1.00 92.50 99 LEU A C 1
ATOM 770 O O . LEU A 1 99 ? -13.476 9.147 7.851 1.00 92.50 99 LEU A O 1
ATOM 774 N N . GLY A 1 100 ? -14.992 10.546 6.971 1.00 92.31 100 GLY A N 1
ATOM 775 C CA . GLY A 1 100 ? -14.348 10.649 5.659 1.00 92.31 100 GLY A CA 1
ATOM 776 C C . GLY A 1 100 ? -12.926 11.211 5.738 1.00 92.31 100 GLY A C 1
ATOM 777 O O . GLY A 1 100 ? -12.010 10.648 5.141 1.00 92.31 100 GLY A O 1
ATOM 778 N N . SER A 1 101 ? -12.709 12.262 6.535 1.00 93.75 101 SER A N 1
ATOM 779 C CA . SER A 1 101 ? -11.362 12.797 6.775 1.00 93.75 101 SER A CA 1
ATOM 780 C C . SER A 1 101 ? -10.443 11.789 7.467 1.00 93.75 101 SER A C 1
ATOM 782 O O . SER A 1 101 ? -9.276 11.693 7.100 1.00 93.75 101 SER A O 1
ATOM 784 N N . LEU A 1 102 ? -10.948 11.023 8.441 1.00 93.94 102 LEU A N 1
ATOM 785 C CA . LEU A 1 102 ? -10.165 9.990 9.130 1.00 93.94 102 LEU A CA 1
ATOM 786 C C . LEU A 1 102 ? -9.749 8.857 8.187 1.00 93.94 102 LEU A C 1
ATOM 788 O O . LEU A 1 102 ? -8.614 8.398 8.261 1.00 93.94 102 LEU A O 1
ATOM 792 N N . VAL A 1 103 ? -10.636 8.434 7.283 1.00 92.81 103 VAL A N 1
ATOM 793 C CA . VAL A 1 103 ? -10.343 7.395 6.281 1.00 92.81 103 VAL A CA 1
ATOM 794 C C . VAL A 1 103 ? -9.340 7.887 5.235 1.00 92.81 103 VAL A C 1
ATOM 796 O O . VAL A 1 103 ? -8.493 7.117 4.794 1.00 92.81 103 VAL A O 1
ATOM 799 N N . ALA A 1 104 ? -9.401 9.165 4.852 1.00 93.31 104 ALA A N 1
ATOM 800 C CA . ALA A 1 104 ? -8.453 9.763 3.912 1.00 93.31 104 ALA A CA 1
ATOM 801 C C . ALA A 1 104 ? -7.085 10.069 4.546 1.00 93.31 104 ALA A C 1
ATOM 803 O O . ALA A 1 104 ? -6.086 10.165 3.833 1.00 93.31 104 ALA A O 1
ATOM 804 N N . LEU A 1 105 ? -7.027 10.211 5.875 1.00 94.62 105 LEU A N 1
ATOM 805 C CA . LEU A 1 105 ? -5.826 10.604 6.610 1.00 94.62 105 LEU A CA 1
ATOM 806 C C . LEU A 1 105 ? -4.591 9.759 6.237 1.00 94.62 105 LEU A C 1
ATOM 808 O O . LEU A 1 105 ? -3.580 10.356 5.870 1.00 94.62 105 LEU A O 1
ATOM 812 N N . PRO A 1 106 ? -4.633 8.409 6.236 1.00 90.81 106 PRO A N 1
ATOM 813 C CA . PRO A 1 106 ? -3.454 7.598 5.940 1.00 90.81 106 PRO A CA 1
ATOM 814 C C . PRO A 1 106 ? -2.913 7.798 4.521 1.00 90.81 106 PRO A C 1
ATOM 816 O O . PRO A 1 106 ? -1.724 7.600 4.306 1.00 90.81 106 PRO A O 1
ATOM 819 N N . ALA A 1 107 ? -3.759 8.198 3.565 1.00 93.19 107 ALA A N 1
ATOM 820 C CA . ALA A 1 107 ? -3.349 8.435 2.181 1.00 93.19 107 ALA A CA 1
ATOM 821 C C . ALA A 1 107 ? -2.607 9.771 2.000 1.00 93.19 107 ALA A C 1
ATOM 823 O O . ALA A 1 107 ? -1.805 9.909 1.080 1.00 93.19 107 ALA A O 1
ATOM 824 N N . VAL A 1 108 ? -2.883 10.755 2.863 1.00 95.38 108 VAL A N 1
ATOM 825 C CA . VAL A 1 108 ? -2.239 12.080 2.832 1.00 95.38 108 VAL A CA 1
ATOM 826 C C . VAL A 1 108 ? -0.993 12.117 3.720 1.00 95.38 108 VAL A C 1
ATOM 828 O O . VAL A 1 108 ? -0.075 12.902 3.480 1.00 95.38 108 VAL A O 1
ATOM 831 N N . LEU A 1 109 ? -0.947 11.276 4.755 1.00 94.50 109 LEU A N 1
ATOM 832 C CA . LEU A 1 109 ? 0.213 11.171 5.630 1.00 94.50 109 LEU A CA 1
ATOM 833 C C . LEU A 1 109 ? 1.414 10.554 4.889 1.00 94.50 109 LEU A C 1
ATOM 835 O O . LEU A 1 109 ? 1.253 9.583 4.149 1.00 94.50 109 LEU A O 1
ATOM 839 N N . PRO A 1 110 ? 2.642 11.055 5.123 1.00 94.69 110 PRO A N 1
ATOM 840 C CA . PRO A 1 110 ? 3.847 10.394 4.640 1.00 94.69 110 PRO A CA 1
ATOM 841 C C . PRO A 1 110 ? 3.922 8.941 5.144 1.00 94.69 110 PRO A C 1
ATOM 843 O O . PRO A 1 110 ? 3.575 8.695 6.306 1.00 94.69 110 PRO A O 1
ATOM 846 N N . PRO A 1 111 ? 4.468 7.992 4.357 1.00 92.19 111 PRO A N 1
ATOM 847 C CA . PRO A 1 111 ? 4.545 6.580 4.749 1.00 92.19 111 PRO A CA 1
ATOM 848 C C . PRO A 1 111 ? 5.216 6.358 6.111 1.00 92.19 111 PRO A C 1
ATOM 850 O O . PRO A 1 111 ? 4.790 5.513 6.898 1.00 92.19 111 PRO A O 1
ATOM 853 N N . PHE A 1 112 ? 6.228 7.172 6.425 1.00 94.31 112 PHE A N 1
ATOM 854 C CA . PHE A 1 112 ? 6.954 7.113 7.693 1.00 94.31 112 PHE A CA 1
ATOM 855 C C . PHE A 1 112 ? 6.056 7.356 8.916 1.00 94.31 112 PHE A C 1
ATOM 857 O O . PHE A 1 112 ? 6.206 6.688 9.937 1.00 94.31 112 PHE A O 1
ATOM 864 N N . VAL A 1 113 ? 5.081 8.264 8.808 1.00 94.94 113 VAL A N 1
ATOM 865 C CA . VAL A 1 113 ? 4.150 8.555 9.909 1.00 94.94 113 VAL A CA 1
ATOM 866 C C . VAL A 1 113 ? 3.293 7.330 10.222 1.00 94.94 113 VAL A C 1
ATOM 868 O O . VAL A 1 113 ? 3.058 7.036 11.392 1.00 94.94 113 VAL A O 1
ATOM 871 N N . GLY A 1 114 ? 2.887 6.574 9.197 1.00 91.81 114 GLY A N 1
ATOM 872 C CA . GLY A 1 114 ? 2.163 5.316 9.375 1.00 91.81 114 GLY A CA 1
ATOM 873 C C . GLY A 1 114 ? 2.962 4.302 10.195 1.00 91.81 114 GLY A C 1
ATOM 874 O O . GLY A 1 114 ? 2.440 3.741 11.156 1.00 91.81 114 GLY A O 1
ATOM 875 N N . VAL A 1 115 ? 4.249 4.125 9.878 1.00 92.00 115 VAL A N 1
ATOM 876 C CA . VAL A 1 115 ? 5.138 3.203 10.609 1.00 92.00 115 VAL A CA 1
ATOM 877 C C . VAL A 1 115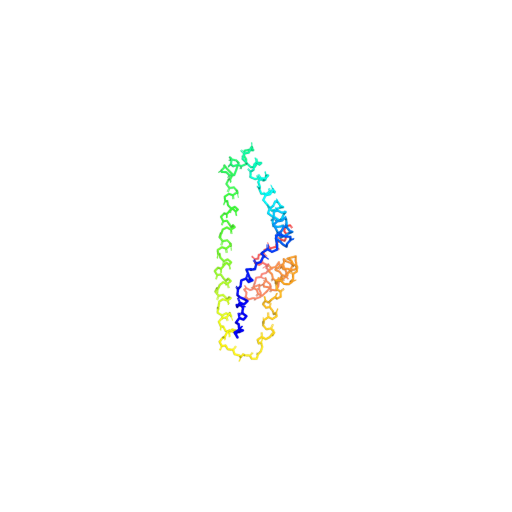 ? 5.246 3.586 12.087 1.00 92.00 115 VAL A C 1
ATOM 879 O O . VAL A 1 115 ? 5.047 2.740 12.959 1.00 92.00 115 VAL A O 1
ATOM 882 N N . ILE A 1 116 ? 5.502 4.863 12.385 1.00 91.50 116 ILE A N 1
ATOM 883 C CA . ILE A 1 116 ? 5.615 5.345 13.770 1.00 91.50 116 ILE A CA 1
ATOM 884 C C . ILE A 1 116 ? 4.282 5.219 14.520 1.00 91.50 116 ILE A C 1
ATOM 886 O O . ILE A 1 116 ? 4.270 4.818 15.684 1.00 91.50 116 ILE A O 1
ATOM 890 N N . ALA A 1 117 ? 3.152 5.489 13.862 1.00 92.25 117 ALA A N 1
ATOM 891 C CA . ALA A 1 117 ? 1.833 5.303 14.460 1.00 92.25 117 ALA A CA 1
ATOM 892 C C . ALA A 1 117 ? 1.585 3.836 14.851 1.00 92.25 117 ALA A C 1
ATOM 894 O O . ALA A 1 117 ? 1.127 3.569 15.963 1.00 92.25 117 ALA A O 1
ATOM 895 N N . PHE A 1 118 ? 1.947 2.877 13.991 1.00 91.44 118 PHE A N 1
ATOM 896 C CA . PHE A 1 118 ? 1.860 1.452 14.323 1.00 91.44 118 PHE A CA 1
ATOM 897 C C . PHE A 1 118 ? 2.814 1.052 15.450 1.00 91.44 118 PHE A C 1
ATOM 899 O O . PHE A 1 118 ? 2.409 0.293 16.328 1.00 91.44 118 PHE A O 1
ATOM 906 N N . LEU A 1 119 ? 4.036 1.590 15.488 1.00 90.38 119 LEU A N 1
ATOM 907 C CA . LEU A 1 119 ? 4.969 1.368 16.598 1.00 90.38 119 LEU A CA 1
ATOM 908 C C . LEU A 1 119 ? 4.426 1.916 17.926 1.00 90.38 119 LEU A C 1
ATOM 910 O O . LEU A 1 119 ? 4.546 1.254 18.950 1.00 90.38 119 LEU A O 1
ATOM 914 N N . PHE A 1 120 ? 3.770 3.076 17.942 1.00 90.56 120 PHE A N 1
ATOM 915 C CA . PHE A 1 120 ? 3.138 3.595 19.163 1.00 90.56 120 PHE A CA 1
ATOM 916 C C . PHE A 1 120 ? 1.848 2.867 19.544 1.00 90.56 120 PHE A C 1
ATOM 918 O O . PHE A 1 120 ? 1.491 2.814 20.722 1.00 90.56 120 PHE A O 1
ATOM 925 N N . LEU A 1 121 ? 1.144 2.286 18.578 1.00 92.50 121 LEU A N 1
ATOM 926 C CA . LEU A 1 121 ? -0.075 1.536 18.845 1.00 92.50 121 LEU A CA 1
ATOM 927 C C . LEU A 1 121 ? 0.233 0.117 19.345 1.00 92.50 121 LEU A C 1
ATOM 929 O O . LEU A 1 121 ? -0.305 -0.301 20.371 1.00 92.50 121 LEU A O 1
ATOM 933 N N . TYR A 1 122 ? 1.126 -0.591 18.651 1.00 89.94 122 TYR A N 1
ATOM 934 C CA . TYR A 1 122 ? 1.426 -2.011 18.844 1.00 89.94 122 TYR A CA 1
ATOM 935 C C . TYR A 1 122 ? 2.831 -2.303 19.388 1.00 89.94 122 TYR A C 1
ATOM 937 O O . TYR A 1 122 ? 3.132 -3.463 19.650 1.00 89.94 122 TYR A O 1
ATOM 945 N N . GLY A 1 123 ? 3.702 -1.314 19.577 1.00 87.94 123 GLY A N 1
ATOM 946 C CA . GLY A 1 123 ? 5.024 -1.528 20.174 1.00 87.94 123 GLY A CA 1
ATOM 947 C C . GLY A 1 123 ? 4.964 -2.052 21.611 1.00 87.94 123 GLY A C 1
ATOM 948 O O . GLY A 1 123 ? 3.898 -2.141 22.220 1.00 87.94 123 GLY A O 1
ATOM 949 N N . GLU A 1 124 ? 6.131 -2.370 22.177 1.00 84.50 124 GLU A N 1
ATOM 950 C CA . GLU A 1 124 ? 6.252 -2.951 23.528 1.00 84.50 124 GLU A CA 1
ATOM 951 C C . GLU A 1 124 ? 5.605 -2.061 24.609 1.00 84.50 124 GLU A C 1
ATOM 953 O O . GLU A 1 124 ? 4.917 -2.545 25.506 1.00 84.50 124 GLU A O 1
ATOM 958 N N . SER A 1 125 ? 5.764 -0.743 24.472 1.00 82.81 125 SER A N 1
ATOM 959 C CA . SER A 1 125 ? 5.124 0.287 25.295 1.00 82.81 125 SER A CA 1
ATOM 960 C C . SER A 1 125 ? 3.916 0.933 24.600 1.00 82.81 125 SER A C 1
ATOM 962 O O . SER A 1 125 ? 3.536 2.059 24.923 1.00 82.81 125 SER A O 1
ATOM 964 N N . GLY A 1 126 ? 3.309 0.252 23.629 1.00 86.81 126 GLY A N 1
ATOM 965 C CA . GLY A 1 126 ? 2.169 0.758 22.875 1.00 86.81 126 GLY A CA 1
ATOM 966 C C . GLY A 1 126 ? 0.842 0.655 23.626 1.00 86.81 126 GLY A C 1
ATOM 967 O O . GLY A 1 126 ? 0.715 -0.057 24.626 1.00 86.81 126 GLY A O 1
ATOM 968 N N . PHE A 1 127 ? -0.175 1.374 23.143 1.00 90.31 127 PHE A N 1
ATOM 969 C CA . PHE A 1 127 ? -1.510 1.356 23.753 1.00 90.31 127 PHE A CA 1
ATOM 970 C C . PHE A 1 127 ? -2.126 -0.052 23.766 1.00 90.31 127 PHE A C 1
ATOM 972 O O . PHE A 1 127 ? -2.629 -0.486 24.801 1.00 90.31 127 PHE A O 1
ATOM 979 N N . VAL A 1 128 ? -2.033 -0.790 22.655 1.00 91.75 128 VAL A N 1
ATOM 980 C CA . VAL A 1 128 ? -2.628 -2.130 22.528 1.00 91.75 128 VAL A CA 1
ATOM 981 C C . VAL A 1 128 ? -1.909 -3.138 23.418 1.00 91.75 128 VAL A C 1
ATOM 983 O O . VAL A 1 128 ? -2.565 -3.901 24.122 1.00 91.75 128 VAL A O 1
ATOM 986 N N . ALA A 1 129 ? -0.574 -3.117 23.443 1.00 89.38 129 ALA A N 1
ATOM 987 C CA . ALA A 1 129 ? 0.207 -4.024 24.282 1.00 89.38 129 ALA A CA 1
ATOM 988 C C . ALA A 1 129 ? -0.144 -3.854 25.770 1.00 89.38 129 ALA A C 1
ATOM 990 O O . ALA A 1 129 ? -0.390 -4.845 26.457 1.00 89.38 129 ALA A O 1
ATOM 991 N N . ARG A 1 130 ? -0.265 -2.605 26.248 1.00 88.88 130 ARG A N 1
ATOM 992 C CA . ARG A 1 130 ? -0.702 -2.311 27.623 1.00 88.88 130 ARG A CA 1
ATOM 993 C C . ARG A 1 130 ? -2.149 -2.708 27.895 1.00 88.88 130 ARG A C 1
ATOM 995 O O . ARG A 1 130 ? -2.438 -3.227 28.968 1.00 88.88 130 ARG A O 1
ATOM 1002 N N . ALA A 1 131 ? -3.058 -2.476 26.948 1.00 90.50 131 ALA A N 1
ATOM 1003 C CA . ALA A 1 131 ? -4.453 -2.880 27.099 1.00 90.50 131 ALA A CA 1
ATOM 1004 C C . ALA A 1 131 ? -4.569 -4.404 27.261 1.00 90.50 131 ALA A C 1
ATOM 1006 O O . ALA A 1 131 ? -5.245 -4.879 28.169 1.00 90.50 131 ALA A O 1
ATOM 1007 N N . VAL A 1 132 ? -3.840 -5.171 26.447 1.00 91.56 132 VAL A N 1
ATOM 1008 C CA . VAL A 1 132 ? -3.780 -6.635 26.563 1.00 91.56 132 VAL A CA 1
ATOM 1009 C C . VAL A 1 132 ? -3.130 -7.061 27.882 1.00 91.56 132 VAL A C 1
ATOM 1011 O O . VAL A 1 132 ? -3.666 -7.931 28.560 1.00 91.56 132 VAL A O 1
ATOM 1014 N N . GLN A 1 133 ? -2.039 -6.422 28.313 1.00 91.06 133 GLN A N 1
ATOM 1015 C CA . GLN A 1 133 ? -1.452 -6.697 29.632 1.00 91.06 133 GLN A CA 1
ATOM 1016 C C . GLN A 1 133 ? -2.454 -6.498 30.770 1.00 91.06 133 GLN A C 1
ATOM 1018 O O . GLN A 1 133 ? -2.541 -7.348 31.649 1.00 91.06 133 GLN A O 1
ATOM 1023 N N . ALA A 1 134 ? -3.212 -5.401 30.744 1.00 90.44 134 ALA A N 1
ATOM 1024 C CA . ALA A 1 134 ? -4.187 -5.085 31.779 1.00 90.44 134 ALA A CA 1
ATOM 1025 C C . ALA A 1 134 ? -5.353 -6.083 31.793 1.00 90.44 134 ALA A C 1
ATOM 1027 O O . ALA A 1 134 ? -5.760 -6.528 32.861 1.00 90.44 134 ALA A O 1
ATOM 1028 N N . VAL A 1 135 ? -5.863 -6.467 30.618 1.00 93.81 135 VAL A N 1
ATOM 1029 C CA . VAL A 1 135 ? -6.982 -7.416 30.497 1.00 93.81 135 VAL A CA 1
ATOM 1030 C C . VAL A 1 135 ? -6.578 -8.831 30.920 1.00 93.81 135 VAL A C 1
ATOM 1032 O O . VAL A 1 135 ? -7.361 -9.517 31.571 1.00 93.81 135 VAL A O 1
ATOM 1035 N N . PHE A 1 136 ? -5.361 -9.268 30.584 1.00 92.25 136 PHE A N 1
ATOM 1036 C CA . PHE A 1 136 ? -4.884 -10.631 30.855 1.00 92.25 136 PHE A CA 1
ATOM 1037 C C . PHE A 1 136 ? -3.956 -10.742 32.078 1.00 92.25 136 PHE A C 1
ATOM 1039 O O . PHE A 1 136 ? -3.434 -11.822 32.348 1.00 92.25 136 PHE A O 1
ATOM 1046 N N . GLY A 1 137 ? -3.729 -9.651 32.817 1.00 89.62 137 GLY A N 1
ATOM 1047 C CA . GLY A 1 137 ? -2.867 -9.627 34.005 1.00 89.62 137 GLY A CA 1
ATOM 1048 C C . GLY A 1 137 ? -1.397 -9.971 33.726 1.00 89.62 137 GLY A C 1
ATOM 1049 O O . GLY A 1 137 ? -0.734 -10.589 34.557 1.00 89.62 137 GLY A O 1
ATOM 1050 N N . LEU A 1 138 ? -0.880 -9.630 32.542 1.00 88.38 138 LEU A N 1
ATOM 1051 C CA . LEU A 1 138 ? 0.476 -10.005 32.133 1.00 88.38 138 LEU A CA 1
ATOM 1052 C C . LEU A 1 138 ? 1.523 -9.055 32.733 1.00 88.38 138 LEU A C 1
ATOM 1054 O O . LEU A 1 138 ? 1.457 -7.843 32.552 1.00 88.38 138 LEU A O 1
ATOM 1058 N N . ASN A 1 139 ? 2.562 -9.620 33.356 1.00 83.38 139 ASN A N 1
ATOM 1059 C CA . ASN A 1 139 ? 3.684 -8.863 33.940 1.00 83.38 139 ASN A CA 1
ATOM 1060 C C . ASN A 1 139 ? 4.689 -8.326 32.902 1.00 83.38 139 ASN A C 1
ATOM 1062 O O . ASN A 1 139 ? 5.613 -7.591 33.249 1.00 83.38 139 ASN A O 1
ATOM 1066 N N . ARG A 1 140 ? 4.577 -8.752 31.640 1.00 82.06 140 ARG A N 1
ATOM 1067 C CA . ARG A 1 140 ? 5.466 -8.370 30.533 1.00 82.06 140 ARG A CA 1
ATOM 1068 C C . ARG A 1 140 ? 4.660 -8.165 29.262 1.00 82.06 140 ARG A C 1
ATOM 1070 O O . ARG A 1 140 ? 3.533 -8.640 29.152 1.00 82.06 140 ARG A O 1
ATOM 1077 N N . ALA A 1 141 ? 5.222 -7.425 28.308 1.00 80.81 141 ALA A N 1
ATOM 1078 C CA . ALA A 1 141 ? 4.574 -7.199 27.022 1.00 80.81 141 ALA A CA 1
ATOM 1079 C C . ALA A 1 141 ? 4.347 -8.530 26.294 1.00 80.81 141 ALA A C 1
ATOM 1081 O O . ALA A 1 141 ? 5.267 -9.350 26.244 1.00 80.81 141 ALA A O 1
ATOM 1082 N N . PRO A 1 142 ? 3.142 -8.751 25.743 1.00 82.94 142 PRO A N 1
ATOM 1083 C CA . PRO A 1 142 ? 2.814 -9.994 25.050 1.00 82.94 142 PRO A CA 1
ATOM 1084 C C . PRO A 1 142 ? 3.647 -10.198 23.775 1.00 82.94 142 PRO A C 1
ATOM 1086 O O . PRO A 1 142 ? 3.846 -11.331 23.347 1.00 82.94 142 PRO A O 1
ATOM 1089 N N . TRP A 1 143 ? 4.165 -9.122 23.181 1.00 88.19 143 TRP A N 1
ATOM 1090 C CA . TRP A 1 143 ? 5.028 -9.163 22.003 1.00 88.19 143 TRP A CA 1
ATOM 1091 C C . TRP A 1 143 ? 6.037 -8.011 22.015 1.00 88.19 143 TRP A C 1
ATOM 1093 O O . TRP A 1 143 ? 5.883 -7.023 22.736 1.00 88.19 143 TRP A O 1
ATOM 1103 N 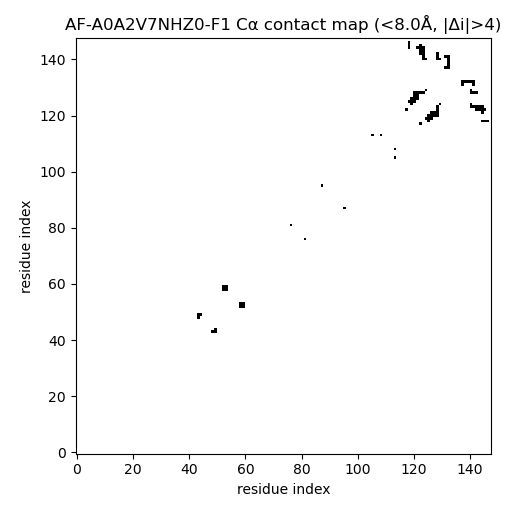N . ARG A 1 144 ? 7.077 -8.140 21.186 1.00 81.56 144 ARG A N 1
ATOM 1104 C CA . ARG A 1 144 ? 8.141 -7.145 21.018 1.00 81.56 144 ARG A CA 1
ATOM 1105 C C . ARG A 1 144 ? 8.266 -6.807 19.540 1.00 81.56 144 ARG A C 1
ATOM 1107 O O . ARG A 1 144 ? 8.942 -7.509 18.796 1.00 81.56 144 ARG A O 1
ATOM 1114 N N . LEU A 1 145 ? 7.573 -5.753 19.117 1.00 78.50 145 LEU A N 1
ATOM 1115 C CA . LEU A 1 145 ? 7.752 -5.182 17.785 1.00 78.50 145 LEU A CA 1
ATOM 1116 C C . LEU A 1 145 ? 8.867 -4.143 17.869 1.00 78.50 145 LEU A C 1
ATOM 1118 O O . LEU A 1 145 ? 8.683 -3.075 18.450 1.00 78.50 145 LEU A O 1
ATOM 1122 N N . GLN A 1 146 ? 10.030 -4.491 17.334 1.00 70.44 146 GLN A N 1
ATOM 1123 C CA . GLN A 1 146 ? 11.138 -3.565 17.138 1.00 70.44 146 GLN A CA 1
ATOM 1124 C C . GLN A 1 146 ? 11.098 -3.127 15.674 1.00 70.44 146 GLN A C 1
ATOM 1126 O O . GLN A 1 146 ? 10.951 -3.967 14.786 1.00 70.44 146 GLN A O 1
ATOM 1131 N N . GLY A 1 147 ? 11.160 -1.817 15.428 1.00 60.84 147 GLY A N 1
ATOM 1132 C CA . GLY A 1 147 ? 11.479 -1.330 14.087 1.00 60.84 147 GLY A CA 1
ATOM 1133 C C . GLY A 1 147 ? 12.874 -1.836 13.729 1.00 60.84 147 GLY A C 1
ATOM 1134 O O . GLY A 1 147 ? 13.755 -1.783 14.588 1.00 60.84 147 GLY A O 1
ATOM 1135 N N . ALA A 1 148 ? 13.024 -2.400 12.530 1.00 48.03 148 ALA A N 1
ATOM 1136 C CA . ALA A 1 148 ? 14.316 -2.844 12.012 1.00 48.03 148 ALA A CA 1
ATOM 1137 C C . ALA A 1 148 ? 15.320 -1.685 11.935 1.00 48.03 148 ALA A C 1
ATOM 1139 O O . ALA A 1 148 ? 14.877 -0.552 11.629 1.00 48.03 148 ALA A O 1
#

Foldseek 3Di:
DDDDDDPPPPDPPPPVVVVVVVVVVVVVVCCVVVVVVVVVVVVCVVDCVVVCCVPDPVNVVVVVVVVVVVVVCVVVCCVPVVVVVVCLVPDDDDCSVVVVCVVCVCVPDDPVVVVVVCCQCQAQVHPVQVVVCVVVVNPGRPDHDDDD

pLDDT: mean 87.17, std 10.98, range [48.03, 98.31]

Solvent-accessible surface area (backbone atoms only — not comparable to full-atom values): 8775 Å² total; per-residue (Å²): 143,85,78,84,79,80,90,77,78,74,68,79,75,75,57,61,82,70,47,52,63,51,52,52,49,51,52,50,55,49,46,67,56,48,50,60,53,51,50,52,51,54,47,42,69,72,47,63,50,60,60,53,49,74,71,35,66,68,53,51,52,53,48,50,51,50,53,49,51,50,52,52,47,50,53,54,47,45,69,53,47,48,59,48,51,49,45,64,74,77,49,94,57,96,56,56,69,61,53,50,48,60,69,47,41,71,78,74,46,60,71,67,57,55,54,54,50,48,44,51,38,57,10,50,90,7,59,52,30,49,51,50,21,65,75,69,70,45,95,54,58,88,55,80,59,72,85,131

Secondary structure (DSSP, 8-state):
---P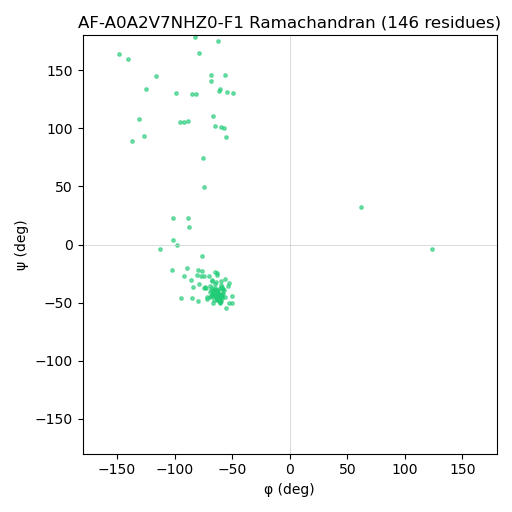PPS--------HHHHHHHHHHHHHHHHHHHHHHHHHHHHHHHSSHHHHHHH-HHHHHHHHHHHHHHHHHHHHHHHHHHHHHHHHHH---TTHHHHHHHHHHHHHS-HHHHHHHHHHHHSTTSHHHHHHHHHHT-SS-S------